Protein AF-A0A6A7G466-F1 (afdb_monomer_lite)

pLDDT: mean 83.44, std 15.54, range [38.53, 97.94]

Structure (mmCIF, N/CA/C/O backbone):
data_AF-A0A6A7G466-F1
#
_entry.id   AF-A0A6A7G466-F1
#
loop_
_atom_site.group_PDB
_atom_site.id
_atom_site.type_symbol
_atom_site.label_atom_id
_atom_site.label_alt_id
_atom_site.label_comp_id
_atom_site.label_asym_id
_atom_site.label_entity_id
_atom_site.label_seq_id
_atom_site.pdbx_PDB_ins_code
_atom_site.Cartn_x
_atom_site.Cartn_y
_atom_site.Cartn_z
_atom_site.occupancy
_atom_site.B_iso_or_equiv
_atom_site.auth_seq_id
_atom_site.auth_comp_id
_atom_site.auth_asym_id
_atom_site.auth_atom_id
_atom_site.pdbx_PDB_model_num
ATOM 1 N N . MET A 1 1 ? -4.899 -4.485 4.711 1.00 89.75 1 MET A N 1
ATOM 2 C CA . MET A 1 1 ? -3.730 -4.179 3.857 1.00 89.75 1 MET A CA 1
ATOM 3 C C . MET A 1 1 ? -4.235 -3.993 2.442 1.00 89.75 1 MET A C 1
ATOM 5 O O . MET A 1 1 ? -4.956 -4.867 1.979 1.00 89.75 1 MET A O 1
ATOM 9 N N . LEU A 1 2 ? -3.921 -2.868 1.801 1.00 95.00 2 LEU A N 1
ATOM 10 C CA . LEU A 1 2 ? -4.288 -2.597 0.407 1.00 95.00 2 LEU A CA 1
ATOM 11 C C . LEU A 1 2 ? -3.016 -2.526 -0.438 1.00 95.00 2 LEU A C 1
ATOM 13 O O . LEU A 1 2 ? -2.020 -1.953 0.004 1.00 95.00 2 LEU A O 1
ATOM 17 N N . VAL A 1 3 ? -3.047 -3.128 -1.624 1.00 95.69 3 VAL A N 1
ATOM 18 C CA . VAL A 1 3 ? -1.880 -3.273 -2.502 1.00 95.69 3 VAL A CA 1
ATOM 19 C C . VAL A 1 3 ? -2.229 -2.736 -3.881 1.00 95.69 3 VAL A C 1
ATOM 21 O O . VAL A 1 3 ? -3.287 -3.065 -4.409 1.00 95.69 3 VAL A O 1
ATOM 24 N N . TYR A 1 4 ? -1.328 -1.954 -4.468 1.00 96.25 4 TYR A N 1
ATOM 25 C CA . TYR A 1 4 ? -1.415 -1.510 -5.857 1.00 96.25 4 TYR A CA 1
ATOM 26 C C . TYR A 1 4 ? -0.079 -1.735 -6.574 1.00 96.25 4 TYR A C 1
ATOM 28 O O . TYR A 1 4 ? 0.959 -1.931 -5.938 1.00 96.25 4 TYR A O 1
ATOM 36 N N . SER A 1 5 ? -0.094 -1.730 -7.904 1.00 94.81 5 SER A N 1
ATOM 37 C CA . SER A 1 5 ? 1.122 -1.797 -8.715 1.00 94.81 5 SER A CA 1
ATOM 38 C C . SER A 1 5 ? 1.674 -0.396 -8.934 1.00 94.81 5 SER A C 1
ATOM 40 O O . SER A 1 5 ? 0.952 0.505 -9.360 1.00 94.81 5 SER A O 1
ATOM 42 N N . THR A 1 6 ? 2.979 -0.207 -8.737 1.00 93.69 6 THR A N 1
ATOM 43 C CA . THR A 1 6 ? 3.615 1.088 -9.013 1.00 93.69 6 THR A CA 1
ATOM 44 C C . THR A 1 6 ? 3.654 1.423 -10.501 1.00 93.69 6 THR A C 1
ATOM 46 O O . THR A 1 6 ? 4.104 2.503 -10.843 1.00 93.69 6 THR A O 1
ATOM 49 N N . GLN A 1 7 ? 3.224 0.543 -11.403 1.00 92.94 7 GLN A N 1
ATOM 50 C CA . GLN A 1 7 ? 3.188 0.806 -12.847 1.00 92.94 7 GLN A CA 1
ATOM 51 C C . GLN A 1 7 ? 1.762 0.953 -13.398 1.00 92.94 7 GLN A C 1
ATOM 53 O O . GLN A 1 7 ? 1.600 1.221 -14.584 1.00 92.94 7 GLN A O 1
ATOM 58 N N . ASP A 1 8 ? 0.729 0.793 -12.565 1.00 94.19 8 ASP A N 1
ATOM 59 C CA . ASP A 1 8 ? -0.664 0.813 -13.014 1.00 94.19 8 ASP A CA 1
ATOM 60 C C . ASP A 1 8 ? -1.508 1.817 -12.222 1.00 94.19 8 ASP A C 1
ATOM 62 O O . ASP A 1 8 ? -1.832 1.610 -11.049 1.00 94.19 8 ASP A O 1
ATOM 66 N N . MET A 1 9 ? -1.902 2.899 -12.896 1.00 95.31 9 MET A N 1
ATOM 67 C CA . MET A 1 9 ? -2.720 3.958 -12.309 1.00 95.31 9 MET A CA 1
ATOM 68 C C . MET A 1 9 ? -4.125 3.472 -11.935 1.00 95.31 9 MET A C 1
ATOM 70 O O . MET A 1 9 ? -4.677 3.940 -10.939 1.00 95.31 9 MET A O 1
ATOM 74 N N . ALA A 1 10 ? -4.692 2.520 -12.683 1.00 97.12 10 ALA A N 1
ATOM 75 C CA . ALA A 1 10 ? -6.016 1.985 -12.382 1.00 97.12 10 ALA A CA 1
ATOM 76 C C . ALA A 1 10 ? -5.998 1.223 -11.050 1.00 97.12 10 ALA A C 1
ATOM 78 O O . ALA A 1 10 ? -6.892 1.400 -10.222 1.00 97.12 10 ALA A O 1
ATOM 79 N N . SER A 1 11 ? -4.933 0.454 -10.787 1.00 96.94 11 SER A N 1
ATOM 80 C CA . SER A 1 11 ? -4.751 -0.213 -9.493 1.00 96.94 11 SER A CA 1
ATOM 81 C C . SER A 1 11 ? -4.653 0.770 -8.320 1.00 96.94 11 SER A C 1
ATOM 83 O O . SER A 1 11 ? -5.216 0.509 -7.256 1.00 96.94 11 SER A O 1
ATOM 85 N N . LEU A 1 12 ? -3.995 1.923 -8.511 1.00 96.69 12 LEU A N 1
ATOM 86 C CA . LEU A 1 12 ? -3.925 2.969 -7.488 1.00 96.69 12 LEU A CA 1
ATOM 87 C C . LEU A 1 12 ? -5.308 3.583 -7.235 1.00 96.69 12 LEU A C 1
ATOM 89 O O . LEU A 1 12 ? -5.720 3.690 -6.082 1.00 96.69 12 LEU A O 1
ATOM 93 N N . GLN A 1 13 ? -6.046 3.931 -8.292 1.00 97.56 13 GLN A N 1
ATOM 94 C CA . GLN A 1 13 ? -7.402 4.477 -8.173 1.00 97.56 13 GLN A CA 1
ATOM 95 C C . GLN A 1 13 ? -8.350 3.509 -7.456 1.00 97.56 13 GLN A C 1
ATOM 97 O O . GLN A 1 13 ? -9.047 3.915 -6.528 1.00 97.56 13 GLN A O 1
ATOM 102 N N . ALA A 1 14 ? -8.305 2.220 -7.801 1.00 97.94 14 ALA A N 1
ATOM 103 C CA . ALA A 1 14 ? -9.098 1.195 -7.129 1.00 97.94 14 ALA A CA 1
ATOM 104 C C . ALA A 1 14 ? -8.779 1.119 -5.626 1.00 97.94 14 ALA A C 1
ATOM 106 O O . ALA A 1 14 ? -9.684 1.030 -4.799 1.00 97.94 14 ALA A O 1
ATOM 107 N N . VAL A 1 15 ? -7.500 1.213 -5.239 1.00 97.38 15 VAL A N 1
ATOM 108 C CA . VAL A 1 15 ? -7.103 1.253 -3.822 1.00 97.38 15 VAL A CA 1
ATOM 109 C C . VAL A 1 15 ? -7.613 2.512 -3.115 1.00 97.38 15 VAL A C 1
ATOM 111 O O . VAL A 1 15 ? -8.042 2.422 -1.963 1.00 97.38 15 VAL A O 1
ATOM 114 N N . MET A 1 16 ? -7.608 3.668 -3.782 1.00 96.50 16 MET A N 1
ATOM 115 C CA . MET A 1 16 ? -8.146 4.916 -3.227 1.00 96.50 16 MET A CA 1
ATOM 116 C C . MET A 1 16 ? -9.654 4.812 -2.959 1.00 96.50 16 MET A C 1
ATOM 118 O O . MET A 1 16 ? -10.123 5.204 -1.888 1.00 96.50 16 MET A O 1
ATOM 122 N N . GLU A 1 17 ? -10.408 4.244 -3.901 1.00 96.81 17 GLU A N 1
ATOM 123 C CA . GLU A 1 17 ? -11.847 4.010 -3.755 1.00 96.81 17 GLU A CA 1
ATOM 124 C C . GLU A 1 17 ? -12.146 2.986 -2.656 1.00 96.81 17 GLU A C 1
ATOM 126 O O . GLU A 1 17 ? -12.948 3.263 -1.762 1.00 96.81 17 GLU A O 1
ATOM 131 N N . LEU A 1 18 ? -11.426 1.859 -2.639 1.00 95.31 18 LEU A N 1
ATOM 132 C CA . LEU A 1 18 ? -11.556 0.840 -1.596 1.00 95.31 18 LEU A CA 1
ATOM 133 C C . LEU A 1 18 ? -11.270 1.404 -0.205 1.00 95.31 18 LEU A C 1
ATOM 135 O O . LEU A 1 18 ? -11.993 1.100 0.741 1.00 95.31 18 LEU A O 1
ATOM 139 N N . LYS A 1 19 ? -10.240 2.246 -0.059 1.00 93.69 19 LYS A N 1
ATOM 140 C CA . LYS A 1 19 ? -9.933 2.912 1.214 1.00 93.69 19 LYS A CA 1
ATOM 141 C C . LYS A 1 19 ? -11.092 3.799 1.656 1.00 93.69 19 LYS A C 1
ATOM 143 O O . LYS A 1 19 ? -11.505 3.730 2.811 1.00 93.69 19 LYS A O 1
ATOM 148 N N . LYS A 1 20 ? -11.638 4.602 0.739 1.00 93.50 20 LYS A N 1
ATOM 149 C CA . LYS A 1 20 ? -12.782 5.477 1.017 1.00 93.50 20 LYS A CA 1
ATOM 150 C C . LYS A 1 20 ? -14.006 4.674 1.458 1.00 93.50 20 LYS A C 1
ATOM 152 O O . LYS A 1 20 ? -14.713 5.093 2.371 1.00 93.50 20 LYS A O 1
ATOM 157 N N . ASP A 1 21 ? -14.252 3.527 0.839 1.00 92.69 21 ASP A N 1
ATOM 158 C CA . ASP A 1 21 ? -15.369 2.660 1.207 1.00 92.69 21 ASP A CA 1
ATOM 159 C C . ASP A 1 21 ? -15.133 1.919 2.527 1.00 92.69 21 ASP A C 1
ATOM 161 O O . ASP A 1 21 ? -16.069 1.792 3.316 1.00 92.69 21 ASP A O 1
ATOM 165 N N . ILE A 1 22 ? -13.896 1.520 2.836 1.00 90.94 22 ILE A N 1
ATOM 166 C CA . ILE A 1 22 ? -13.528 1.006 4.164 1.00 90.94 22 ILE A CA 1
ATOM 167 C C . ILE A 1 22 ? -13.822 2.057 5.237 1.00 90.94 22 ILE A C 1
ATOM 169 O O . ILE A 1 22 ? -14.464 1.732 6.232 1.00 90.94 22 ILE A O 1
ATOM 173 N N . ASP A 1 23 ? -13.417 3.311 5.038 1.00 88.88 23 ASP A N 1
ATOM 174 C CA . ASP A 1 23 ? -13.635 4.364 6.035 1.00 88.88 23 ASP A CA 1
ATOM 175 C C . ASP A 1 23 ? -15.117 4.663 6.273 1.00 88.88 23 ASP A C 1
ATOM 177 O O . ASP A 1 23 ? -15.518 4.888 7.414 1.00 88.88 23 ASP A O 1
ATOM 181 N N . LYS A 1 24 ? -15.943 4.644 5.218 1.00 90.88 24 LYS A N 1
ATOM 182 C CA . LYS A 1 24 ? -17.397 4.844 5.341 1.00 90.88 24 LYS A CA 1
ATOM 183 C C . LYS A 1 24 ? -18.079 3.732 6.136 1.00 90.88 24 LYS A C 1
ATOM 185 O O . LYS A 1 24 ? -19.045 4.004 6.839 1.00 90.88 24 LYS A O 1
ATOM 190 N N . ASN A 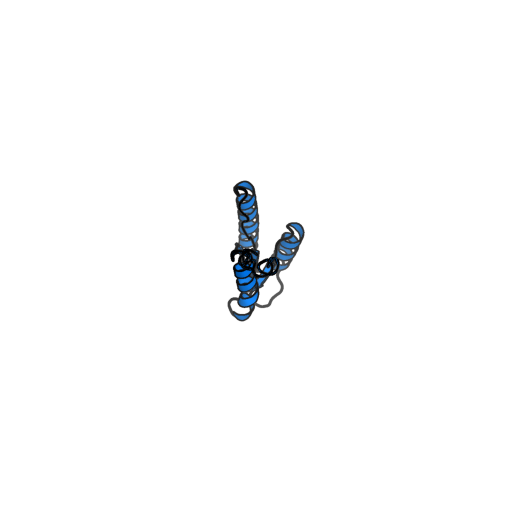1 25 ? -17.621 2.490 5.971 1.00 86.88 25 ASN A N 1
ATOM 191 C CA . ASN A 1 25 ? -18.292 1.298 6.500 1.00 86.88 25 ASN A CA 1
ATOM 192 C C . ASN A 1 25 ? -17.660 0.763 7.792 1.00 86.88 25 ASN A C 1
ATOM 194 O O . ASN A 1 25 ? -18.103 -0.250 8.330 1.00 86.88 25 ASN A O 1
ATOM 198 N N . ARG A 1 26 ? -16.602 1.400 8.296 1.00 78.94 26 ARG A N 1
ATOM 199 C CA . ARG A 1 26 ? -15.916 0.947 9.501 1.00 78.94 26 ARG A CA 1
ATOM 200 C C . ARG A 1 26 ? -16.703 1.340 10.753 1.00 78.94 26 ARG A C 1
ATOM 202 O O . ARG A 1 26 ? -16.655 2.484 11.194 1.00 78.94 26 ARG A O 1
ATOM 209 N N . ASP A 1 27 ? -17.346 0.362 11.390 1.00 70.88 27 ASP A N 1
ATOM 210 C CA . ASP A 1 27 ? -17.745 0.469 12.797 1.00 70.88 27 ASP A CA 1
ATOM 211 C C . ASP A 1 27 ? -16.501 0.613 13.689 1.00 70.88 27 ASP A C 1
ATOM 213 O O . ASP A 1 27 ? -15.456 0.049 13.373 1.00 70.88 27 ASP A O 1
ATOM 217 N N . LYS A 1 28 ? -16.621 1.345 14.810 1.00 61.34 28 LYS A N 1
ATOM 218 C CA . LYS A 1 28 ? -15.577 1.848 15.748 1.00 61.34 28 LYS A CA 1
ATOM 219 C C . LYS A 1 28 ? -14.441 0.897 16.211 1.00 61.34 28 LYS A C 1
ATOM 221 O O . LYS A 1 28 ? -13.647 1.291 17.063 1.00 61.34 28 LYS A O 1
ATOM 226 N N . LYS A 1 29 ? -14.313 -0.331 15.708 1.00 62.97 29 LYS A N 1
ATOM 227 C CA . LYS A 1 29 ? -13.138 -1.185 15.920 1.00 62.97 29 LYS A CA 1
ATOM 228 C C . LYS A 1 29 ? -11.938 -0.672 15.126 1.00 62.97 29 LYS A C 1
ATOM 230 O O . LYS A 1 29 ? -12.045 -0.178 14.002 1.00 62.97 29 LYS A O 1
ATOM 235 N N . ASP A 1 30 ? -10.776 -0.785 15.749 1.00 68.31 30 ASP A N 1
ATOM 236 C CA . ASP A 1 30 ? -9.528 -0.183 15.309 1.00 68.31 30 ASP A CA 1
ATOM 237 C C . ASP A 1 30 ? -8.908 -0.931 14.100 1.00 68.31 30 ASP A C 1
ATOM 239 O O . ASP A 1 30 ? -7.891 -1.605 14.211 1.00 68.31 30 ASP A O 1
ATOM 243 N N . ALA A 1 31 ? -9.569 -0.921 12.935 1.00 75.50 31 ALA A N 1
ATOM 244 C CA . ALA A 1 31 ? -9.031 -1.489 11.704 1.00 75.50 31 ALA A CA 1
ATOM 245 C C . ALA A 1 31 ? -7.702 -0.816 11.315 1.00 75.50 31 ALA A C 1
ATOM 247 O O . ALA A 1 31 ? -7.628 0.361 10.948 1.00 75.50 31 ALA A O 1
ATOM 248 N N . VAL A 1 32 ? -6.632 -1.599 11.368 1.00 85.81 32 VAL A N 1
ATOM 249 C CA . VAL A 1 32 ? -5.304 -1.177 10.938 1.00 85.81 32 VAL A CA 1
ATOM 250 C C . VAL A 1 32 ? -5.237 -1.253 9.413 1.00 85.81 32 VAL A C 1
ATOM 252 O O . VAL A 1 32 ? -5.300 -2.336 8.826 1.00 85.81 32 VAL A O 1
ATOM 255 N N . VAL A 1 33 ? -5.090 -0.100 8.759 1.00 89.06 33 VAL A N 1
ATOM 256 C CA . VAL A 1 33 ? -4.905 -0.006 7.306 1.00 89.06 33 VAL A CA 1
ATOM 257 C C . VAL A 1 33 ? -3.467 0.414 7.011 1.00 89.06 33 VAL A C 1
ATOM 259 O O . VAL A 1 33 ? -2.989 1.427 7.513 1.00 89.06 33 VAL A O 1
ATOM 262 N N . ILE A 1 34 ? -2.790 -0.376 6.179 1.00 91.94 34 ILE A N 1
ATOM 263 C CA . ILE A 1 34 ? -1.495 -0.046 5.576 1.00 91.94 34 ILE A CA 1
ATOM 264 C C . ILE A 1 34 ? -1.613 -0.160 4.055 1.00 91.94 34 ILE A C 1
ATOM 266 O O . ILE A 1 34 ? -2.376 -1.006 3.561 1.00 91.94 34 ILE A O 1
ATOM 270 N N . ILE A 1 35 ? -0.864 0.679 3.342 1.00 95.44 35 ILE A N 1
ATOM 271 C CA . ILE A 1 35 ? -0.813 0.733 1.879 1.00 95.44 35 ILE A CA 1
ATOM 272 C C . ILE A 1 35 ? 0.528 0.179 1.397 1.00 95.44 35 ILE A C 1
ATOM 274 O O . ILE A 1 35 ? 1.571 0.469 1.982 1.00 95.44 35 ILE A O 1
ATOM 278 N N . ILE A 1 36 ? 0.504 -0.607 0.324 1.00 95.38 36 ILE A N 1
ATOM 279 C CA . ILE A 1 36 ? 1.694 -1.209 -0.275 1.00 95.38 36 ILE A CA 1
ATOM 280 C C . ILE A 1 36 ? 1.740 -0.904 -1.775 1.00 95.38 36 ILE A C 1
ATOM 282 O O . ILE A 1 36 ? 0.825 -1.275 -2.512 1.00 95.38 36 ILE A O 1
ATOM 286 N N . GLY A 1 37 ? 2.828 -0.276 -2.220 1.00 94.88 37 GLY A N 1
ATOM 287 C CA . GLY A 1 37 ? 3.192 -0.132 -3.627 1.00 94.88 37 GLY A CA 1
ATOM 288 C C . GLY A 1 37 ? 4.085 -1.290 -4.069 1.00 94.88 37 GLY A C 1
ATOM 289 O O . GLY A 1 37 ? 5.197 -1.457 -3.572 1.00 94.88 37 GLY A O 1
ATOM 290 N N . CYS A 1 38 ? 3.609 -2.120 -4.994 1.00 94.06 38 CYS A N 1
ATOM 291 C CA . CYS A 1 38 ? 4.366 -3.249 -5.524 1.00 94.06 38 CYS A CA 1
ATOM 292 C C . CYS A 1 38 ? 5.150 -2.844 -6.781 1.00 94.06 38 CYS A C 1
ATOM 294 O O . CYS A 1 38 ? 4.552 -2.604 -7.831 1.00 94.06 38 CYS A O 1
ATOM 296 N N . ARG A 1 39 ? 6.487 -2.827 -6.688 1.00 88.75 39 ARG A N 1
ATOM 297 C CA . ARG A 1 39 ? 7.401 -2.560 -7.813 1.00 88.75 39 ARG A CA 1
ATOM 298 C C . ARG A 1 39 ? 7.900 -3.845 -8.473 1.00 88.75 39 ARG A C 1
ATOM 300 O O . ARG A 1 39 ? 8.513 -4.708 -7.831 1.00 88.75 39 ARG A O 1
ATOM 307 N N . SER A 1 40 ? 7.663 -3.948 -9.777 1.00 79.12 40 SER A N 1
ATOM 308 C CA . SER A 1 40 ? 8.158 -5.025 -10.641 1.00 79.12 40 SER A CA 1
ATOM 309 C C . SER A 1 40 ? 9.584 -4.762 -11.116 1.00 79.12 40 SER A C 1
ATOM 311 O O . SER A 1 40 ? 10.425 -5.653 -11.054 1.00 79.12 40 SER A O 1
ATOM 313 N N . ASP A 1 41 ? 9.870 -3.531 -11.526 1.00 71.62 41 ASP A N 1
ATOM 314 C CA . ASP A 1 41 ? 11.165 -3.055 -11.984 1.00 71.62 41 ASP A CA 1
ATOM 315 C C . ASP A 1 41 ? 11.566 -1.852 -11.124 1.00 71.62 41 ASP A C 1
ATOM 317 O O . ASP A 1 41 ? 10.730 -1.041 -10.746 1.00 71.62 41 ASP A O 1
ATOM 321 N N . GLY A 1 42 ? 12.836 -1.722 -10.743 1.00 69.50 42 GLY A N 1
ATO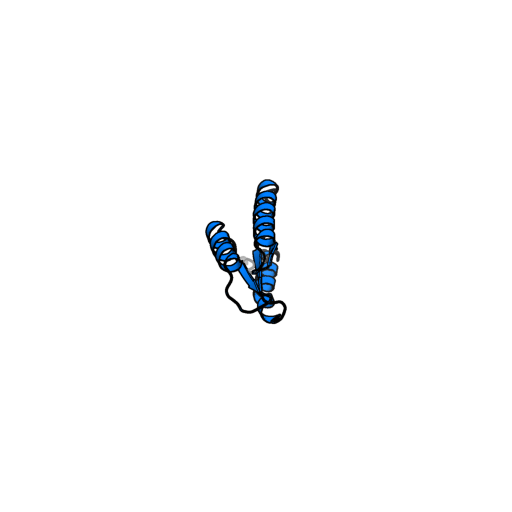M 322 C CA . GLY A 1 42 ? 13.304 -0.658 -9.838 1.00 69.50 42 GLY A CA 1
ATOM 323 C C . GLY A 1 42 ? 13.220 0.770 -10.403 1.00 69.50 42 GLY A C 1
ATOM 324 O O . GLY A 1 42 ? 13.954 1.641 -9.945 1.00 69.50 42 GLY A O 1
ATOM 325 N N . ARG A 1 43 ? 12.386 1.009 -11.418 1.00 77.44 43 ARG A N 1
ATOM 326 C CA . ARG A 1 43 ? 12.220 2.291 -12.094 1.00 77.44 43 ARG A CA 1
ATOM 327 C C . ARG A 1 43 ? 11.303 3.213 -11.299 1.00 77.44 43 ARG A C 1
ATOM 329 O O . ARG A 1 43 ? 10.370 2.780 -10.624 1.00 77.44 43 ARG A O 1
ATOM 336 N N . LEU A 1 44 ? 11.580 4.507 -11.404 1.00 79.12 44 LEU A N 1
ATOM 337 C CA . LEU A 1 44 ? 10.664 5.545 -10.952 1.00 79.12 44 LEU A CA 1
ATOM 338 C C . LEU A 1 44 ? 9.486 5.616 -11.925 1.00 79.12 44 LEU A C 1
ATOM 340 O O . LEU A 1 44 ? 9.672 5.535 -13.139 1.00 79.12 44 LEU A O 1
ATOM 344 N N . SER A 1 45 ? 8.283 5.762 -11.387 1.00 88.69 45 SER A N 1
ATOM 345 C CA . SER A 1 45 ? 7.055 5.898 -12.162 1.00 88.69 45 SER A CA 1
ATOM 346 C C . SER A 1 45 ? 6.190 7.004 -11.566 1.00 88.69 45 SER A C 1
ATOM 348 O O . SER A 1 45 ? 6.202 7.253 -10.359 1.00 88.69 45 SER A O 1
ATOM 350 N N . GLN A 1 46 ? 5.388 7.648 -12.412 1.00 91.31 46 GLN A N 1
ATOM 351 C CA . GLN A 1 46 ? 4.455 8.686 -11.965 1.00 91.31 46 GLN A CA 1
ATOM 352 C C . GLN A 1 46 ? 3.394 8.128 -11.005 1.00 91.31 46 GLN A C 1
ATOM 354 O O . GLN A 1 46 ? 2.968 8.820 -10.086 1.00 91.31 46 GLN A O 1
ATOM 359 N N . VAL A 1 47 ? 3.002 6.861 -11.179 1.00 93.56 47 VAL A N 1
ATOM 360 C CA . VAL A 1 47 ? 2.032 6.175 -10.311 1.00 93.56 47 VAL A CA 1
ATOM 361 C C . VAL A 1 47 ? 2.607 5.951 -8.911 1.00 93.56 47 VAL A C 1
ATOM 363 O O . VAL A 1 47 ? 1.894 6.105 -7.921 1.00 93.56 47 VAL A O 1
ATOM 366 N N . ARG A 1 48 ? 3.904 5.638 -8.802 1.00 92.44 48 ARG A N 1
ATOM 367 C CA . ARG A 1 48 ? 4.588 5.538 -7.510 1.00 92.44 48 ARG A CA 1
ATOM 368 C C . ARG A 1 48 ? 4.542 6.868 -6.763 1.00 92.44 48 ARG A C 1
ATOM 370 O O . ARG A 1 48 ? 4.052 6.902 -5.640 1.00 92.44 48 ARG A O 1
ATOM 377 N N . GLU A 1 49 ? 4.976 7.953 -7.407 1.00 93.31 49 GLU A N 1
ATOM 378 C CA . GLU A 1 49 ? 4.949 9.291 -6.801 1.00 93.31 49 GLU A CA 1
ATOM 379 C C . GLU A 1 49 ? 3.529 9.724 -6.422 1.00 93.31 49 GLU A C 1
ATOM 381 O O . GLU A 1 49 ? 3.317 10.317 -5.365 1.00 93.31 49 GLU A O 1
ATOM 386 N N . ALA A 1 50 ? 2.541 9.428 -7.271 1.00 95.19 50 ALA A N 1
ATOM 387 C CA . ALA A 1 50 ? 1.142 9.721 -6.985 1.00 95.19 50 ALA A CA 1
ATOM 388 C C . ALA A 1 50 ? 0.654 8.969 -5.739 1.00 95.19 50 ALA A C 1
ATOM 390 O O . ALA A 1 50 ? 0.002 9.566 -4.883 1.00 95.19 50 ALA A O 1
ATOM 391 N N . GLY A 1 51 ? 1.009 7.688 -5.605 1.00 95.00 51 GLY A N 1
ATOM 392 C CA . GLY A 1 51 ? 0.661 6.881 -4.439 1.00 95.00 51 GLY A CA 1
ATOM 393 C C . GLY A 1 51 ? 1.359 7.333 -3.154 1.00 95.00 51 GLY A C 1
ATOM 394 O O . GLY A 1 51 ? 0.698 7.427 -2.121 1.00 95.00 51 GLY A O 1
ATOM 395 N N . GLU A 1 52 ? 2.647 7.692 -3.212 1.00 94.00 52 GLU A N 1
ATOM 396 C CA . GLU A 1 52 ? 3.388 8.264 -2.075 1.00 94.00 52 GLU A CA 1
ATOM 397 C C . GLU A 1 52 ? 2.757 9.592 -1.612 1.00 94.00 52 GLU A C 1
ATOM 399 O O . GLU A 1 52 ? 2.487 9.782 -0.422 1.00 94.00 52 GLU A O 1
ATOM 404 N N . ARG A 1 53 ? 2.447 10.501 -2.552 1.00 95.88 53 ARG A N 1
ATOM 405 C CA . ARG A 1 53 ? 1.782 11.783 -2.250 1.00 95.88 53 ARG A CA 1
ATOM 406 C C . ARG A 1 53 ? 0.396 11.575 -1.651 1.00 95.88 53 ARG A C 1
ATOM 408 O O . ARG A 1 53 ? 0.062 12.218 -0.6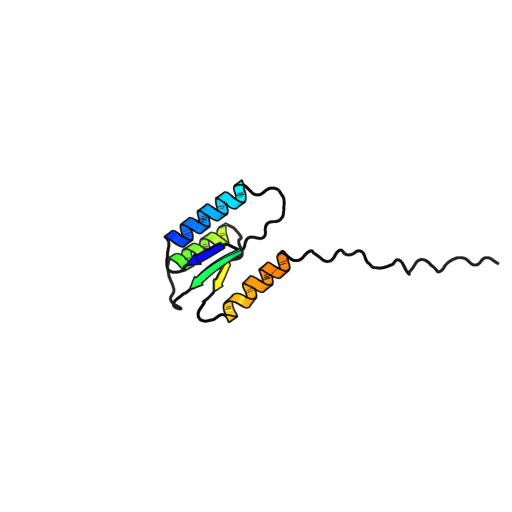58 1.00 95.88 53 ARG A O 1
ATOM 415 N N . TRP A 1 54 ? -0.402 10.683 -2.234 1.00 96.06 54 TRP A N 1
ATOM 416 C CA . TRP A 1 54 ? -1.736 10.371 -1.728 1.00 96.06 54 TRP A CA 1
ATOM 417 C C . TRP A 1 54 ? -1.680 9.794 -0.308 1.00 96.06 54 TRP A C 1
ATOM 419 O O . TRP A 1 54 ? -2.385 10.275 0.579 1.00 96.06 54 TRP A O 1
ATOM 429 N N . ALA A 1 55 ? -0.794 8.828 -0.055 1.00 94.88 55 ALA A N 1
ATOM 430 C CA . ALA A 1 55 ? -0.633 8.251 1.273 1.00 94.88 55 ALA A CA 1
ATOM 431 C C . ALA A 1 55 ? -0.192 9.293 2.314 1.00 94.88 55 ALA A C 1
ATOM 433 O O . ALA A 1 55 ? -0.690 9.276 3.441 1.00 94.88 55 ALA A O 1
ATOM 434 N N . ALA A 1 56 ? 0.680 10.234 1.935 1.00 94.75 56 ALA A N 1
ATOM 435 C CA . ALA A 1 56 ? 1.077 11.343 2.798 1.00 94.75 56 ALA A CA 1
ATOM 436 C C . ALA A 1 56 ? -0.105 12.269 3.141 1.00 94.75 56 ALA A C 1
ATOM 438 O O . ALA A 1 56 ? -0.267 12.643 4.305 1.00 94.75 56 ALA A O 1
ATOM 439 N N . MET A 1 57 ? -0.962 12.598 2.165 1.00 95.19 57 MET A N 1
ATOM 440 C CA . MET A 1 57 ? -2.174 13.403 2.386 1.00 95.19 57 MET A CA 1
ATOM 441 C C . MET A 1 57 ? -3.158 12.713 3.340 1.00 95.19 57 MET A C 1
ATOM 443 O O . MET A 1 57 ? -3.706 13.353 4.235 1.00 95.19 57 MET A O 1
ATOM 447 N N . GLU A 1 58 ? -3.332 11.401 3.192 1.00 92.69 58 GLU A N 1
ATOM 448 C CA . GLU A 1 58 ? -4.218 10.577 4.027 1.00 92.69 58 GLU A CA 1
ATOM 449 C C . GLU A 1 58 ? -3.594 10.173 5.377 1.00 92.69 58 GLU A C 1
ATOM 451 O O . GLU A 1 58 ? -4.249 9.527 6.195 1.00 92.69 58 GLU A O 1
ATOM 456 N N . ARG A 1 59 ? -2.325 10.537 5.627 1.00 91.44 59 ARG A N 1
ATOM 457 C CA . ARG A 1 59 ? -1.535 10.130 6.808 1.00 91.44 59 ARG A CA 1
ATOM 458 C C . ARG A 1 59 ? -1.466 8.608 6.986 1.00 91.44 59 ARG A C 1
ATOM 460 O O . ARG A 1 59 ? -1.458 8.093 8.106 1.00 91.44 59 ARG A O 1
ATOM 467 N N . LEU A 1 60 ? -1.410 7.883 5.874 1.00 91.12 60 LEU A N 1
ATOM 468 C CA . LEU A 1 60 ? -1.309 6.429 5.845 1.00 91.12 60 LEU A CA 1
ATOM 469 C C . LEU A 1 60 ? 0.156 5.994 5.828 1.00 91.12 60 LEU A C 1
ATOM 471 O O . LEU A 1 60 ? 1.013 6.636 5.223 1.00 91.12 60 LEU A O 1
ATOM 475 N N . ARG A 1 61 ? 0.444 4.849 6.455 1.00 91.25 61 ARG A N 1
ATOM 476 C CA . ARG A 1 61 ? 1.732 4.168 6.275 1.00 91.25 61 ARG A CA 1
ATOM 477 C C . ARG A 1 61 ? 1.755 3.529 4.889 1.00 91.25 61 ARG A C 1
ATOM 479 O O . ARG A 1 61 ? 0.904 2.688 4.587 1.00 91.25 61 ARG A O 1
ATOM 486 N N . HIS A 1 62 ? 2.727 3.939 4.081 1.00 94.38 62 HIS A N 1
ATOM 487 C CA . HIS A 1 62 ? 2.967 3.446 2.730 1.00 94.38 62 HIS A CA 1
ATOM 488 C C . HIS A 1 62 ? 4.339 2.784 2.648 1.00 94.38 62 HIS A C 1
ATOM 490 O O . HIS A 1 62 ? 5.303 3.279 3.231 1.00 94.38 62 HIS A O 1
ATOM 496 N N . TRP A 1 63 ? 4.393 1.647 1.959 1.00 93.94 63 TRP A N 1
ATOM 497 C CA . TRP A 1 63 ? 5.601 0.854 1.782 1.00 93.94 63 TRP A CA 1
ATOM 498 C C . TRP A 1 63 ? 5.795 0.488 0.316 1.00 93.94 63 TRP A C 1
ATOM 500 O O . TRP A 1 63 ? 4.915 -0.125 -0.289 1.00 93.94 63 TRP A O 1
ATOM 510 N N . ASP A 1 64 ? 6.977 0.778 -0.226 1.00 91.44 64 ASP A N 1
ATOM 511 C CA . ASP A 1 64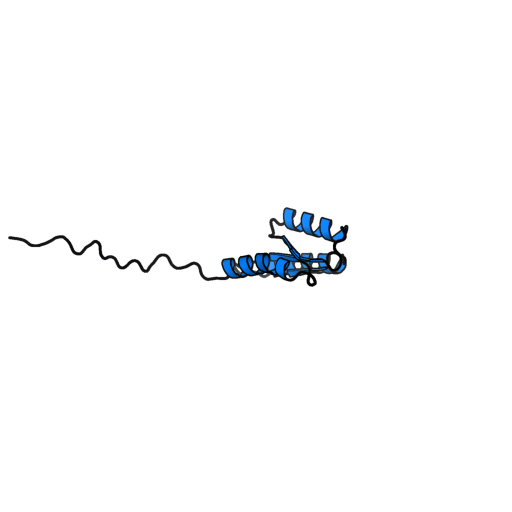 ? 7.383 0.298 -1.547 1.00 91.44 64 ASP A CA 1
ATOM 512 C C . ASP A 1 64 ? 8.105 -1.045 -1.452 1.00 91.44 64 ASP A C 1
ATOM 514 O O . ASP A 1 64 ? 9.265 -1.144 -1.033 1.00 91.44 64 ASP A O 1
ATOM 518 N N . VAL A 1 65 ? 7.448 -2.093 -1.934 1.00 93.12 65 VAL A N 1
ATOM 519 C CA . VAL A 1 65 ? 7.922 -3.476 -1.836 1.00 93.12 65 VAL A CA 1
ATOM 520 C C . VAL A 1 65 ? 8.143 -4.070 -3.214 1.00 93.12 65 VAL A C 1
ATOM 522 O O . VAL A 1 65 ? 7.446 -3.742 -4.169 1.00 93.12 65 VAL A O 1
ATOM 525 N N . SER A 1 66 ? 9.109 -4.972 -3.334 1.00 90.50 66 SER A N 1
ATOM 526 C CA . SER A 1 66 ? 9.320 -5.733 -4.562 1.00 90.50 66 SER A CA 1
ATOM 527 C C . SER A 1 66 ? 9.138 -7.215 -4.297 1.00 90.50 66 SER A C 1
ATOM 529 O O . SER A 1 66 ? 9.788 -7.772 -3.417 1.00 90.50 66 SER A O 1
ATOM 531 N N . VAL A 1 67 ? 8.318 -7.883 -5.109 1.00 84.25 67 VAL A N 1
ATOM 532 C CA . VAL A 1 67 ? 8.160 -9.347 -5.044 1.00 84.25 67 VAL A CA 1
ATOM 533 C C . VAL A 1 67 ? 9.485 -10.060 -5.347 1.00 84.25 67 VAL A C 1
ATOM 535 O O . VAL A 1 67 ? 9.771 -11.109 -4.771 1.00 84.25 67 VAL A O 1
ATOM 538 N N . HIS A 1 68 ? 10.330 -9.456 -6.188 1.00 87.56 68 HIS A N 1
ATOM 539 C CA . HIS A 1 68 ? 11.670 -9.958 -6.495 1.00 87.56 68 HIS A CA 1
ATOM 540 C C . HIS A 1 68 ? 12.620 -9.872 -5.292 1.00 87.56 68 HIS A C 1
ATOM 542 O O . HIS A 1 68 ? 13.485 -10.727 -5.132 1.00 87.56 68 HIS A O 1
ATOM 548 N N . ASN A 1 69 ? 12.438 -8.877 -4.417 1.00 88.69 69 ASN A N 1
ATOM 549 C CA . ASN A 1 69 ? 13.206 -8.718 -3.186 1.00 88.69 69 ASN A CA 1
ATOM 550 C C . ASN A 1 69 ? 12.291 -8.850 -1.963 1.00 88.69 69 ASN A C 1
ATOM 552 O O . ASN A 1 69 ? 11.884 -7.859 -1.349 1.00 88.69 69 ASN A O 1
ATOM 556 N N . ARG A 1 70 ? 11.996 -10.097 -1.588 1.00 88.69 70 ARG A N 1
ATOM 557 C CA . ARG A 1 70 ? 11.069 -10.435 -0.495 1.00 88.69 70 ARG A CA 1
ATOM 558 C C . ARG A 1 70 ? 11.463 -9.842 0.859 1.00 88.69 70 ARG A C 1
ATOM 560 O O . ARG A 1 70 ? 10.587 -9.662 1.698 1.00 88.69 70 ARG A O 1
ATOM 567 N N . ASN A 1 71 ? 12.728 -9.466 1.061 1.00 92.25 71 ASN A N 1
ATOM 568 C CA . ASN A 1 71 ? 13.164 -8.799 2.292 1.00 92.25 71 ASN A CA 1
ATOM 569 C C . ASN A 1 71 ? 12.442 -7.460 2.508 1.00 92.25 71 ASN A C 1
ATOM 571 O O . ASN A 1 71 ? 12.196 -7.072 3.644 1.00 92.25 71 ASN A O 1
ATOM 575 N N . THR A 1 72 ? 12.017 -6.795 1.428 1.00 92.00 72 THR A N 1
ATOM 576 C CA . THR A 1 72 ? 11.233 -5.550 1.502 1.00 92.00 72 THR A CA 1
ATOM 577 C C . THR A 1 72 ? 9.829 -5.742 2.089 1.00 92.00 72 THR A C 1
ATOM 579 O O . THR A 1 72 ? 9.208 -4.767 2.494 1.00 92.00 72 THR A O 1
ATOM 582 N N . LEU A 1 73 ? 9.326 -6.982 2.180 1.00 91.38 73 LEU A N 1
ATOM 583 C CA . LEU A 1 73 ? 8.026 -7.298 2.786 1.00 91.38 73 LEU A CA 1
ATOM 584 C C . LEU A 1 73 ? 8.102 -7.491 4.307 1.00 91.38 73 LEU A C 1
ATOM 586 O O . LEU A 1 73 ? 7.067 -7.474 4.970 1.00 91.38 73 LEU A O 1
ATOM 590 N N . ILE A 1 74 ? 9.298 -7.698 4.867 1.00 93.94 74 ILE A N 1
ATOM 591 C CA . ILE A 1 74 ? 9.453 -8.049 6.285 1.00 93.94 74 ILE A CA 1
ATOM 592 C C . ILE A 1 74 ? 8.940 -6.913 7.169 1.00 93.94 74 ILE A C 1
ATOM 594 O O . ILE A 1 74 ? 8.121 -7.143 8.056 1.00 93.94 74 ILE A O 1
ATOM 598 N N . GLU A 1 75 ? 9.381 -5.687 6.907 1.00 91.25 75 GLU A N 1
ATOM 599 C CA . GLU A 1 75 ? 9.017 -4.512 7.697 1.00 91.25 75 GLU A CA 1
ATOM 600 C C . GLU A 1 75 ? 7.507 -4.191 7.666 1.00 91.25 75 GLU A C 1
ATOM 602 O O . GLU A 1 75 ? 6.911 -4.133 8.747 1.00 91.25 75 GLU A O 1
ATOM 607 N N . PRO A 1 76 ? 6.833 -4.088 6.497 1.00 93.25 76 PRO A N 1
ATOM 608 C CA . PRO A 1 76 ? 5.392 -3.826 6.460 1.00 93.25 76 PRO A CA 1
ATOM 609 C C . PRO A 1 76 ? 4.563 -4.912 7.154 1.00 93.25 76 PRO A C 1
ATOM 611 O O . PRO A 1 76 ? 3.578 -4.600 7.826 1.00 93.25 76 PRO A O 1
ATOM 614 N N . LEU A 1 77 ? 4.952 -6.185 7.023 1.00 92.56 77 LEU A N 1
ATOM 615 C CA . LEU A 1 77 ? 4.251 -7.291 7.677 1.00 92.56 77 LEU A CA 1
ATOM 616 C C . LEU A 1 77 ? 4.496 -7.313 9.187 1.00 92.56 77 LEU A C 1
ATOM 618 O O . LEU A 1 77 ? 3.559 -7.549 9.948 1.00 92.56 77 LEU A O 1
ATOM 622 N N . THR A 1 78 ? 5.723 -7.029 9.624 1.00 93.06 78 THR A N 1
ATOM 623 C CA . THR A 1 78 ? 6.069 -6.942 11.049 1.00 93.06 78 THR A CA 1
ATOM 624 C C . THR A 1 78 ? 5.297 -5.814 11.723 1.00 93.06 78 THR A C 1
ATOM 626 O O . THR A 1 78 ? 4.729 -6.005 12.798 1.00 93.06 78 THR A O 1
ATOM 629 N N . GLU A 1 79 ? 5.209 -4.649 11.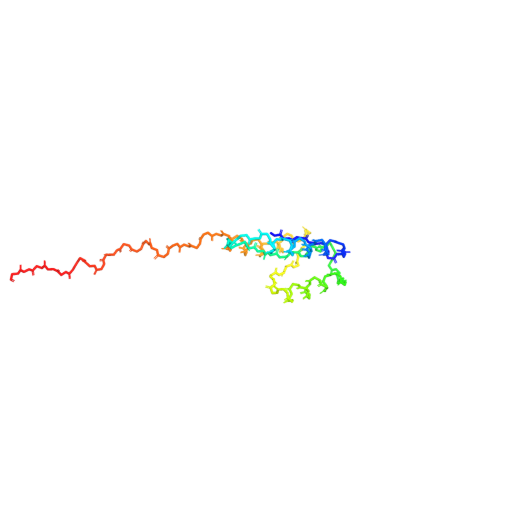079 1.00 90.31 79 GLU A N 1
ATOM 630 C CA . GLU A 1 79 ? 4.420 -3.537 11.601 1.00 90.31 79 GLU A CA 1
ATOM 631 C C . GLU A 1 79 ? 2.930 -3.883 11.671 1.00 90.31 79 GLU A C 1
ATOM 633 O O . GLU A 1 79 ? 2.286 -3.630 12.692 1.00 90.31 79 GLU A O 1
ATOM 638 N N . LEU A 1 80 ? 2.374 -4.464 10.603 1.00 91.19 80 LEU A N 1
ATOM 639 C CA . LEU A 1 80 ? 0.971 -4.864 10.583 1.00 91.19 80 LEU A CA 1
ATOM 640 C C . LEU A 1 80 ? 0.669 -5.860 11.705 1.00 91.19 80 LEU A C 1
ATOM 642 O O . LEU A 1 80 ? -0.289 -5.665 12.450 1.00 91.19 80 LEU A O 1
ATOM 646 N N . ALA A 1 81 ? 1.506 -6.888 11.858 1.00 91.12 81 ALA A N 1
ATOM 647 C CA . ALA A 1 81 ? 1.375 -7.882 12.916 1.00 91.12 81 ALA A CA 1
ATOM 648 C C . ALA A 1 81 ? 1.443 -7.240 14.310 1.00 91.12 81 ALA A C 1
ATOM 650 O O . ALA A 1 81 ? 0.609 -7.543 15.159 1.00 91.12 81 ALA A O 1
ATOM 651 N N . SER A 1 82 ? 2.374 -6.307 14.525 1.00 89.19 82 SER A N 1
ATOM 652 C CA . SER A 1 82 ? 2.526 -5.581 15.792 1.00 89.19 82 SER A CA 1
ATOM 653 C C . SER A 1 82 ? 1.282 -4.764 16.158 1.00 89.19 82 SER A C 1
ATOM 655 O O . SER A 1 82 ? 0.837 -4.782 17.303 1.00 89.19 82 SER A O 1
ATOM 657 N N . ARG A 1 83 ? 0.666 -4.089 15.180 1.00 86.50 83 ARG A N 1
ATOM 658 C CA . ARG A 1 83 ? -0.554 -3.297 15.405 1.00 86.50 83 ARG A CA 1
ATOM 659 C C . ARG A 1 83 ? -1.813 -4.152 15.577 1.00 86.50 83 ARG A C 1
ATOM 661 O O . ARG A 1 83 ? -2.757 -3.701 16.217 1.00 86.50 83 ARG A O 1
ATOM 668 N N . LEU A 1 84 ? -1.847 -5.344 14.979 1.00 86.50 84 LEU A N 1
ATOM 669 C CA . LEU A 1 84 ? -2.960 -6.289 15.111 1.00 86.50 84 LEU A CA 1
ATOM 670 C C . LEU A 1 84 ? -2.878 -7.128 16.391 1.00 86.50 84 LEU A C 1
ATOM 672 O O . LEU A 1 84 ? -3.904 -7.627 16.855 1.00 86.50 84 LEU A O 1
ATOM 676 N N . ALA A 1 85 ? -1.681 -7.306 16.951 1.00 83.56 85 ALA A N 1
ATOM 677 C CA . ALA A 1 85 ? -1.502 -8.043 18.189 1.00 83.56 85 ALA A CA 1
ATOM 678 C C . ALA A 1 85 ? -2.238 -7.338 19.347 1.00 83.56 85 ALA A C 1
ATOM 680 O O . ALA A 1 85 ? -2.152 -6.113 19.482 1.00 83.56 85 ALA A O 1
ATOM 681 N N . PRO A 1 86 ? -2.955 -8.084 20.210 1.00 71.75 86 PRO A N 1
ATOM 682 C CA . PRO A 1 86 ? -3.550 -7.504 21.402 1.00 71.75 86 PRO A CA 1
ATOM 683 C C . PRO A 1 86 ? -2.443 -6.897 22.268 1.00 71.75 86 PRO A C 1
ATOM 685 O O . PRO A 1 86 ? -1.461 -7.565 22.597 1.00 71.75 86 PRO A O 1
ATOM 688 N N . GLN A 1 87 ? -2.598 -5.622 22.631 1.00 64.69 87 GLN A N 1
ATOM 689 C CA . GLN A 1 87 ? -1.698 -4.963 23.575 1.00 64.69 87 GLN A CA 1
ATOM 690 C C . GLN A 1 87 ? -1.669 -5.804 24.862 1.00 64.69 87 GLN A C 1
ATOM 692 O O . GLN A 1 87 ? -2.746 -6.117 25.382 1.00 64.69 87 GLN A O 1
ATOM 697 N N . PRO A 1 88 ? -0.491 -6.189 25.388 1.00 61.38 88 PRO A N 1
ATOM 698 C CA . PRO A 1 88 ? -0.425 -6.938 26.632 1.00 61.38 88 PRO A CA 1
ATOM 699 C C . PRO A 1 88 ? -1.114 -6.117 27.722 1.00 61.38 88 PRO A C 1
ATOM 701 O O . PRO A 1 88 ? -0.704 -4.999 28.044 1.00 61.38 88 PRO A O 1
ATOM 704 N N . SER A 1 89 ? -2.201 -6.660 28.266 1.00 58.50 89 SER A N 1
ATOM 705 C CA . SER A 1 89 ? -2.904 -6.072 29.398 1.00 58.50 89 SER A CA 1
ATOM 706 C C . SER A 1 89 ? -1.902 -5.881 30.533 1.00 58.50 89 SER A C 1
ATOM 708 O O . SER A 1 89 ? -1.331 -6.858 31.018 1.00 58.50 89 SER A O 1
ATOM 710 N N . LYS A 1 90 ? -1.680 -4.636 30.972 1.00 59.31 90 LYS A N 1
ATOM 711 C CA . LYS A 1 90 ? -0.802 -4.286 32.106 1.00 59.31 90 LYS A CA 1
ATOM 712 C C . LYS A 1 90 ? -1.353 -4.765 33.466 1.00 59.31 90 LYS A C 1
ATOM 714 O O . LYS A 1 90 ? -1.257 -4.050 34.457 1.00 59.31 90 LYS A O 1
ATOM 719 N N . THR A 1 91 ? -1.956 -5.947 33.546 1.00 63.56 91 THR A N 1
ATOM 720 C CA . THR A 1 91 ? -2.595 -6.463 34.761 1.00 63.56 91 THR A CA 1
ATOM 721 C C . THR A 1 91 ? -2.267 -7.937 34.969 1.00 63.56 91 THR A C 1
ATOM 723 O O . THR A 1 91 ? -3.124 -8.807 34.857 1.00 63.56 91 THR A O 1
ATOM 726 N N . SER A 1 92 ? -1.009 -8.219 35.299 1.00 58.09 92 SER A N 1
ATOM 727 C CA . SER A 1 92 ? -0.630 -9.449 36.007 1.00 58.09 92 SER A CA 1
ATOM 728 C C . SER A 1 92 ? 0.593 -9.221 36.898 1.00 58.09 92 SER A C 1
ATOM 730 O O . SER A 1 92 ? 1.476 -10.070 36.989 1.00 58.09 92 SER A O 1
ATOM 732 N N . LEU A 1 93 ? 0.667 -8.054 37.544 1.00 61.66 93 LEU A N 1
ATOM 733 C CA . LEU A 1 93 ? 1.516 -7.886 38.718 1.00 61.66 93 LEU A CA 1
ATOM 734 C C . LEU A 1 93 ? 0.659 -8.302 39.921 1.00 61.66 93 LEU A C 1
ATOM 736 O O . LEU A 1 93 ? -0.202 -7.521 40.337 1.00 61.66 93 LEU A O 1
ATOM 740 N N . PRO A 1 94 ? 0.795 -9.535 40.445 1.00 57.44 94 PRO A N 1
ATOM 741 C CA . PRO A 1 94 ? 0.167 -9.877 41.709 1.00 57.44 94 PRO A CA 1
ATOM 742 C C . PRO A 1 94 ? 0.675 -8.895 42.768 1.00 57.44 94 PRO A C 1
ATOM 744 O O . PRO A 1 94 ? 1.869 -8.609 42.848 1.00 57.44 94 PRO A O 1
ATOM 747 N N . GLN A 1 95 ? -0.254 -8.332 43.535 1.00 61.00 95 GLN A N 1
ATOM 748 C CA . GLN A 1 95 ? -0.041 -7.317 44.565 1.00 61.00 95 GLN A CA 1
ATOM 749 C C . GLN A 1 95 ? 0.768 -7.864 45.762 1.00 61.00 95 GLN A C 1
ATOM 751 O O . GLN A 1 95 ? 0.292 -7.877 46.893 1.00 61.00 95 GLN A O 1
ATOM 756 N N . PHE A 1 96 ? 2.008 -8.311 45.554 1.00 55.91 96 PHE A N 1
ATOM 757 C CA . PHE A 1 96 ? 2.849 -8.880 46.615 1.00 55.91 96 PHE A CA 1
ATOM 758 C C . PHE A 1 96 ? 3.491 -7.845 47.555 1.00 55.91 96 PHE A C 1
ATOM 760 O O . PHE A 1 96 ? 4.236 -8.225 48.449 1.00 55.91 96 PHE A O 1
ATOM 767 N N . TYR A 1 97 ? 3.172 -6.551 47.444 1.00 54.34 97 TYR A N 1
ATOM 768 C CA . TYR A 1 97 ? 3.721 -5.522 48.343 1.00 54.34 97 TYR A CA 1
ATOM 769 C C . TYR A 1 97 ? 2.808 -5.121 49.519 1.00 54.34 97 TYR A C 1
ATOM 771 O O . TYR A 1 97 ? 3.123 -4.167 50.225 1.00 54.34 97 TYR A O 1
ATOM 779 N N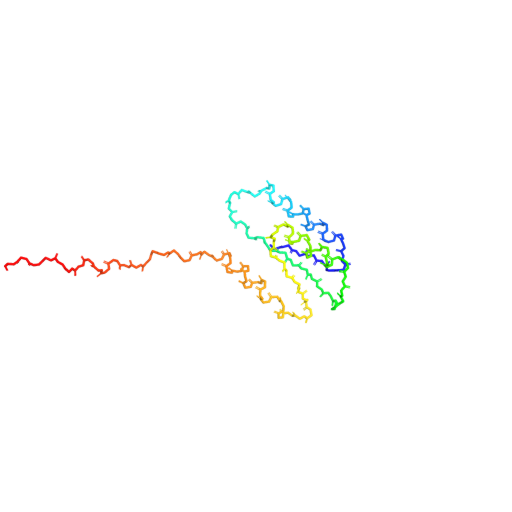 . MET A 1 98 ? 1.709 -5.840 49.792 1.00 53.78 98 MET A N 1
ATOM 780 C CA . MET A 1 98 ? 0.833 -5.558 50.949 1.00 53.78 98 MET A CA 1
ATOM 781 C C . MET A 1 98 ? 0.628 -6.740 51.915 1.00 53.78 98 MET A C 1
ATOM 783 O O . MET A 1 98 ? -0.397 -6.822 52.585 1.00 53.78 98 MET A O 1
ATOM 787 N N . VAL A 1 99 ? 1.623 -7.619 52.074 1.00 54.50 99 VAL A N 1
ATOM 788 C CA . VAL A 1 99 ? 1.696 -8.540 53.228 1.00 54.50 99 VAL A CA 1
ATOM 789 C C . VAL A 1 99 ? 2.941 -8.199 54.035 1.00 54.50 99 VAL A C 1
ATOM 791 O O . VAL A 1 99 ? 3.989 -8.819 53.919 1.00 54.50 99 VAL A O 1
ATOM 794 N N . GLY A 1 100 ? 2.846 -7.127 54.812 1.00 59.69 100 GLY A N 1
ATOM 795 C CA . GLY A 1 100 ? 3.975 -6.629 55.591 1.00 59.69 100 GLY A CA 1
ATOM 796 C C . GLY A 1 100 ? 3.579 -5.535 56.564 1.00 59.69 100 GLY A C 1
ATOM 797 O O . GLY A 1 100 ? 4.257 -4.521 56.637 1.00 59.69 100 GLY A O 1
ATOM 798 N N . ARG A 1 101 ? 2.447 -5.694 57.258 1.00 54.28 101 ARG A N 1
ATOM 799 C CA . ARG A 1 101 ? 2.099 -4.941 58.474 1.00 54.28 101 ARG A CA 1
ATOM 800 C C . ARG A 1 101 ? 0.894 -5.599 59.133 1.00 54.28 101 ARG A C 1
ATOM 802 O O . ARG A 1 101 ? -0.237 -5.369 58.719 1.00 54.28 101 ARG A O 1
ATOM 809 N N . LYS A 1 102 ? 1.170 -6.423 60.143 1.00 45.75 102 LYS A N 1
ATOM 810 C CA . LYS A 1 102 ? 0.581 -6.385 61.493 1.00 45.75 102 LYS A CA 1
ATOM 811 C C . LYS A 1 102 ? 0.966 -7.672 62.224 1.00 45.75 102 LYS A C 1
ATOM 813 O O . LYS A 1 102 ? 0.330 -8.698 62.036 1.00 45.75 102 LYS A O 1
ATOM 818 N N . TYR A 1 103 ? 1.964 -7.572 63.094 1.00 38.53 103 TYR A N 1
ATOM 819 C CA . TYR A 1 103 ? 1.921 -8.287 64.363 1.00 38.53 103 TYR A CA 1
ATOM 820 C C . TYR A 1 103 ? 1.877 -7.224 65.460 1.00 38.53 103 TYR A C 1
ATOM 822 O O . TYR A 1 103 ? 2.736 -6.346 65.520 1.00 38.53 103 TYR A O 1
ATOM 830 N N . LYS A 1 104 ? 0.771 -7.247 66.208 1.00 40.69 104 LYS A N 1
ATOM 831 C CA . LYS A 1 104 ? 0.677 -6.736 67.574 1.00 40.69 104 LYS A CA 1
ATOM 832 C C . LYS A 1 104 ? 1.452 -7.722 68.448 1.00 40.69 104 LYS A C 1
ATOM 834 O O . LYS A 1 104 ? 1.223 -8.915 68.279 1.00 40.69 104 LYS A O 1
ATOM 839 N N . ASP A 1 105 ? 2.345 -7.220 69.289 1.00 41.38 105 ASP A N 1
ATOM 840 C CA . ASP A 1 105 ? 2.278 -7.290 70.757 1.00 41.38 105 ASP A CA 1
ATOM 841 C C . ASP A 1 105 ? 3.299 -6.303 71.343 1.00 41.38 105 ASP A C 1
ATOM 843 O O . ASP A 1 105 ? 4.419 -6.209 70.787 1.00 41.38 105 ASP A O 1
#

InterPro domains:
  IPR001806 Small GTPase [PF00071] (1-83)
  IPR027417 P-loop containing nucleoside triphosphate hydrolase [G3DSA:3.40.50.300] (1-98)
  IPR027417 P-loop containing nucleoside triphosphate hydrolase [SSF52540] (2-95)
  IPR042227 NF-kappa-B inhibitor-interacting Ras-like protein [PTHR46152] (2-95)

Foldseek 3Di:
DQEAELADLVSLVVSVVVVVVCVVPDDPPDDQDAYEYEYADPDHDPSNVVNVVVCVVVVHHYFYDYPVPCVSVPVVVVVVCVVPDPDPDPPDPPPPPPPDDDDDD

Secondary structure (DSSP, 8-state):
-EEEETT-HHHHHHHHHHHHHHHHH--SS-----EEEE-SSS---HHHHHHHHHHHHTT--EEEEBTTBGGGGHHHHHHHHHHHSPPPPS-----TTS-------

Organism: NCBI:txid1518452

Radius of gyration: 22.32 Å; chains: 1; bounding box: 32×24×84 Å

Sequence (105 aa):
MLVYSTQDMASLQAVMELKKDIDKNRDKKDAVVIIIGCRSDGRLSQVREAGERWAAMERLRHWDVSVHNRNTLIEPLTELASRLAPQPSKTSLPQFYMVGRKYKD